Protein AF-A0A4D4LPI2-F1 (afdb_monomer_lite)

Secondary structure (DSSP, 8-state):
-PPPGGGGS---HHHHHHHHHHHHHHHHHHHHHHHHHHHHHHIIIIIS--TT-------HHHHHHHHHHHHHIIIII--TT------GGGHHHHHHHHHHTTSS-GGGGG-TTSTTS--SS--TTT-SS--SS--SSTTHHHHHHHTSPPTT---------S---S---------

Foldseek 3Di:
DDDDPVPPDDPDPVVVVVVVVVVVVLVVLLVQLLVLLVVLLCLQQPVDDDPPNPRLDAPNVVLNVCSSVVSCAPVPNDDPQDAALDALRNQSSVQSSQVVVVQDDPVQSNQEPNDLGGDSFDDPVRYSGDHRDGCPDVVCSVVVVVPDDHPPDDDDDDDDDPDDDPDDDPPDDDD

InterPro domains:
  IPR029061 Thiamin diphosphate-binding fold [SSF52518] (21-148)
  IPR051157 Pyruvate Dehydrogenase/Transketolase [PTHR43825] (21-147)

Radius of gyration: 21.16 Å; chains: 1; bounding box: 58×31×69 Å

Sequence (175 aa):
MVLDPELRAIGGNGSGRAREEELAVLEAVGRRVLWLSTAIIDHANRVRPNPSGLKVGGHQASSASMTSIMTALWFHALDPEDRVSVKPHASPVLHAINYLLGELDESYLTTLRAFGGLQSYPSRAKDPDSVDYSTGSVGIGATAPCGAPSPGATWRATSAGPGGDGSTPCWATRS

Organism: Streptomyces violaceusniger (NCBI:txid68280)

pLDDT: mean 70.44, std 21.67, range [28.11, 96.19]

Structure (mmCIF, N/CA/C/O backbone):
data_AF-A0A4D4LPI2-F1
#
_entry.id   AF-A0A4D4LPI2-F1
#
loop_
_atom_site.group_PDB
_atom_site.id
_atom_site.type_symbol
_atom_site.label_atom_id
_atom_site.label_alt_id
_atom_site.label_comp_id
_atom_site.label_asym_id
_atom_site.label_entity_id
_atom_site.label_seq_id
_atom_site.pdbx_PDB_ins_code
_atom_site.Cartn_x
_atom_site.Cartn_y
_atom_site.Cartn_z
_atom_site.occupancy
_atom_site.B_iso_or_equiv
_atom_site.auth_seq_id
_atom_site.auth_comp_id
_atom_site.auth_asym_id
_atom_site.auth_atom_id
_atom_site.pdbx_PDB_model_num
ATOM 1 N N . MET A 1 1 ? 30.635 -13.582 -10.998 1.00 38.47 1 MET A N 1
ATOM 2 C CA . MET A 1 1 ? 29.944 -13.258 -12.260 1.00 38.47 1 MET A CA 1
ATOM 3 C C . MET A 1 1 ? 30.208 -11.786 -12.524 1.00 38.47 1 MET A C 1
ATOM 5 O O . MET A 1 1 ? 29.675 -10.945 -11.818 1.00 38.47 1 MET A O 1
ATOM 9 N N . VAL A 1 2 ? 31.188 -11.502 -13.379 1.00 37.94 2 VAL A N 1
ATOM 10 C CA . VAL A 1 2 ? 31.633 -10.140 -13.709 1.00 37.94 2 VAL A CA 1
ATOM 11 C C . VAL A 1 2 ? 30.671 -9.612 -14.768 1.00 37.94 2 VAL A C 1
ATOM 13 O O . VAL A 1 2 ? 30.446 -10.300 -15.759 1.00 37.94 2 VAL A O 1
ATOM 16 N N . LEU A 1 3 ? 30.052 -8.457 -14.529 1.00 39.22 3 LEU A N 1
ATOM 17 C CA . LEU A 1 3 ? 29.190 -7.813 -15.519 1.00 39.22 3 LEU A CA 1
ATOM 18 C C . LEU A 1 3 ? 30.049 -7.263 -16.663 1.00 39.22 3 LEU A C 1
ATOM 20 O O . LEU A 1 3 ? 31.075 -6.625 -16.427 1.00 39.22 3 LEU A O 1
ATOM 24 N N . ASP A 1 4 ? 29.614 -7.548 -17.885 1.00 36.09 4 ASP A N 1
ATOM 25 C CA . ASP A 1 4 ? 30.289 -7.211 -19.134 1.00 36.09 4 ASP A CA 1
ATOM 26 C C . ASP A 1 4 ? 30.223 -5.689 -19.413 1.00 36.09 4 ASP A C 1
ATOM 28 O O . ASP A 1 4 ? 29.133 -5.104 -19.354 1.00 36.09 4 ASP A O 1
ATOM 32 N N . PRO A 1 5 ? 31.350 -5.006 -19.693 1.00 44.69 5 PRO A N 1
ATOM 33 C CA . PRO A 1 5 ? 31.388 -3.561 -19.937 1.00 44.69 5 PRO A CA 1
ATOM 34 C C . PRO A 1 5 ? 30.750 -3.105 -21.267 1.00 44.69 5 PRO A C 1
ATOM 36 O O . PRO A 1 5 ? 30.642 -1.897 -21.493 1.00 44.69 5 PRO A O 1
ATOM 39 N N . GLU A 1 6 ? 30.272 -4.016 -22.124 1.00 41.00 6 GLU A N 1
ATOM 40 C CA . GLU A 1 6 ? 29.621 -3.674 -23.403 1.00 41.00 6 GLU A CA 1
ATOM 41 C C . GLU A 1 6 ? 28.187 -3.115 -23.284 1.00 41.00 6 GLU A C 1
ATOM 43 O O . GLU A 1 6 ? 27.664 -2.538 -24.240 1.00 41.00 6 GLU A O 1
ATOM 48 N N . LEU A 1 7 ? 27.554 -3.142 -22.103 1.00 47.41 7 LEU A N 1
ATOM 49 C CA . LEU A 1 7 ? 26.200 -2.585 -21.901 1.00 47.41 7 LEU A CA 1
ATOM 50 C C . LEU A 1 7 ? 26.146 -1.037 -21.874 1.00 47.41 7 LEU A C 1
ATOM 52 O O . LEU A 1 7 ? 25.184 -0.443 -21.388 1.00 47.41 7 LEU A O 1
ATOM 56 N N . ARG A 1 8 ? 27.178 -0.347 -22.372 1.00 45.59 8 ARG A N 1
ATOM 57 C CA . ARG A 1 8 ? 27.203 1.123 -22.487 1.00 45.59 8 ARG A CA 1
ATOM 58 C C . ARG A 1 8 ? 27.119 1.653 -23.917 1.00 45.59 8 ARG A C 1
ATOM 60 O O . ARG A 1 8 ? 27.082 2.869 -24.083 1.00 45.59 8 ARG A O 1
ATOM 67 N N . ALA A 1 9 ? 27.038 0.797 -24.936 1.00 47.91 9 ALA A N 1
ATOM 68 C CA . ALA A 1 9 ? 27.107 1.258 -26.321 1.00 47.91 9 ALA A CA 1
ATOM 69 C C . ALA A 1 9 ? 26.146 0.544 -27.285 1.00 47.91 9 ALA A C 1
ATOM 71 O O . ALA A 1 9 ? 26.590 0.052 -28.311 1.00 47.91 9 ALA A O 1
ATOM 72 N N . ILE A 1 10 ? 24.829 0.528 -27.027 1.00 46.50 10 ILE A N 1
ATOM 73 C CA . ILE A 1 10 ? 23.845 0.247 -28.093 1.00 46.50 10 ILE A CA 1
ATOM 74 C C . ILE A 1 10 ? 22.573 1.081 -27.883 1.00 46.50 10 ILE A C 1
ATOM 76 O O . ILE A 1 10 ? 21.688 0.737 -27.100 1.00 46.50 10 ILE A O 1
ATOM 80 N N . GLY A 1 11 ? 22.468 2.187 -28.623 1.00 51.53 11 GLY A N 1
ATOM 81 C CA . GLY A 1 11 ? 21.201 2.870 -28.875 1.00 51.53 11 GLY A CA 1
ATOM 82 C C . GLY A 1 11 ? 20.344 2.009 -29.798 1.00 51.53 11 GLY A C 1
ATOM 83 O O . GLY A 1 11 ? 20.427 2.125 -31.017 1.00 51.53 11 GLY A O 1
ATOM 84 N N . GLY A 1 12 ? 19.562 1.103 -29.216 1.00 47.91 12 GLY A N 1
ATOM 85 C CA . GLY A 1 12 ? 18.601 0.270 -29.927 1.00 47.91 12 GLY A CA 1
ATOM 86 C C . GLY A 1 12 ? 17.180 0.711 -29.602 1.00 47.91 12 GLY A C 1
ATOM 87 O O . GLY A 1 12 ? 16.796 0.748 -28.439 1.00 47.91 12 GLY A O 1
ATOM 88 N N . ASN A 1 13 ? 16.370 0.971 -30.627 1.00 57.22 13 ASN A N 1
ATOM 89 C CA . ASN A 1 13 ? 14.938 1.290 -30.516 1.00 57.22 13 ASN A CA 1
ATOM 90 C C . ASN A 1 13 ? 14.147 0.275 -29.641 1.00 57.22 13 ASN A C 1
ATOM 92 O O . ASN A 1 13 ? 13.095 0.590 -29.096 1.00 57.22 13 ASN A O 1
ATOM 96 N N . GLY A 1 14 ? 14.679 -0.944 -29.468 1.00 58.06 14 GLY A N 1
ATOM 97 C CA . GLY A 1 14 ? 14.122 -1.986 -28.602 1.00 58.06 14 GLY A CA 1
ATOM 98 C C . GLY A 1 14 ? 14.316 -1.777 -27.093 1.00 58.06 14 GLY A C 1
ATOM 99 O O . GLY A 1 14 ? 13.443 -2.187 -26.336 1.00 58.06 14 GLY A O 1
ATOM 100 N N . SER A 1 15 ? 15.389 -1.118 -26.631 1.00 72.38 15 SER A N 1
ATOM 101 C CA . SER A 1 15 ? 15.562 -0.835 -25.191 1.00 72.38 15 SER A CA 1
ATOM 102 C C . SER A 1 15 ? 14.681 0.327 -24.735 1.00 72.38 15 SER A C 1
ATOM 104 O O . SER A 1 15 ? 14.124 0.279 -23.641 1.00 72.38 15 SER A O 1
ATOM 106 N N . GLY A 1 16 ? 14.495 1.328 -25.604 1.00 80.81 16 GLY A N 1
ATOM 107 C CA . GLY A 1 16 ? 13.560 2.431 -25.382 1.00 80.81 16 GLY A CA 1
ATOM 108 C C . GLY A 1 16 ? 12.123 1.932 -25.268 1.00 80.81 16 GLY A C 1
ATOM 109 O O . GLY A 1 16 ? 11.464 2.194 -24.269 1.00 80.81 16 GLY A O 1
ATOM 110 N N . ARG A 1 17 ? 11.678 1.110 -26.226 1.00 85.94 17 ARG A N 1
ATOM 111 C CA . ARG A 1 17 ? 10.326 0.540 -26.207 1.00 85.94 17 ARG A CA 1
ATOM 112 C C . ARG A 1 17 ? 10.075 -0.364 -24.995 1.00 85.94 17 ARG A C 1
ATOM 114 O O . ARG A 1 17 ? 9.045 -0.228 -24.350 1.00 85.94 17 ARG A O 1
ATOM 121 N N . ALA A 1 18 ? 11.011 -1.255 -24.658 1.00 86.88 18 ALA A N 1
ATOM 122 C CA . ALA A 1 18 ? 10.868 -2.119 -23.484 1.00 86.88 18 ALA A CA 1
ATOM 123 C C . ALA A 1 18 ? 10.803 -1.304 -22.180 1.00 86.88 18 ALA A C 1
ATOM 125 O O . ALA A 1 18 ? 10.009 -1.613 -21.295 1.00 86.88 18 ALA A O 1
ATOM 126 N N . ARG A 1 19 ? 11.593 -0.224 -22.080 1.00 88.44 19 ARG A N 1
ATOM 127 C CA . ARG A 1 19 ? 11.527 0.704 -20.945 1.00 88.44 19 ARG A CA 1
ATOM 128 C C . ARG A 1 19 ? 10.194 1.449 -20.891 1.00 88.44 19 ARG A C 1
ATOM 130 O O . ARG A 1 19 ? 9.644 1.608 -19.808 1.00 88.44 19 ARG A O 1
ATOM 137 N N . GLU A 1 20 ? 9.677 1.913 -22.023 1.00 91.69 20 GLU A N 1
ATOM 138 C CA . GLU A 1 20 ? 8.362 2.562 -22.099 1.00 91.69 20 GLU A CA 1
ATOM 139 C C . GLU A 1 20 ? 7.234 1.609 -21.685 1.00 91.69 20 GLU A C 1
ATOM 141 O O . GLU A 1 20 ? 6.353 1.999 -20.920 1.00 91.69 20 GLU A O 1
ATOM 146 N N . GLU A 1 21 ? 7.283 0.353 -22.134 1.00 93.06 21 GLU A N 1
ATOM 147 C CA . GLU A 1 21 ? 6.324 -0.689 -21.754 1.00 93.06 21 GLU A CA 1
ATOM 148 C C . GLU A 1 21 ? 6.391 -0.986 -20.245 1.00 93.06 21 GLU A C 1
ATOM 150 O O . GLU A 1 21 ? 5.355 -1.022 -19.579 1.00 93.06 21 GLU A O 1
ATOM 155 N N . GLU A 1 22 ? 7.592 -1.112 -19.676 1.00 91.19 22 GLU A N 1
ATOM 156 C CA . GLU A 1 22 ? 7.791 -1.281 -18.231 1.00 91.19 22 GLU A CA 1
ATOM 157 C C . GLU A 1 22 ? 7.236 -0.094 -17.427 1.00 91.19 22 GLU A C 1
ATOM 159 O O . GLU A 1 22 ? 6.492 -0.283 -16.462 1.00 91.19 22 GLU A O 1
ATOM 164 N N . LEU A 1 23 ? 7.549 1.139 -17.839 1.00 92.62 23 LEU A N 1
ATOM 165 C CA . LEU A 1 23 ? 7.030 2.345 -17.191 1.00 92.62 23 LEU A CA 1
ATOM 166 C C . LEU A 1 23 ? 5.500 2.405 -17.268 1.00 92.62 23 LEU A C 1
ATOM 168 O O . LEU A 1 23 ? 4.853 2.707 -16.266 1.00 92.62 23 LEU A O 1
ATOM 172 N N . ALA A 1 24 ? 4.909 2.048 -18.410 1.00 93.94 24 ALA A N 1
ATOM 173 C CA . ALA A 1 24 ? 3.458 2.004 -18.573 1.00 93.94 24 ALA A CA 1
ATOM 174 C C . ALA A 1 24 ? 2.795 0.976 -17.636 1.00 93.94 24 ALA A C 1
ATOM 176 O O . ALA A 1 24 ? 1.719 1.241 -17.084 1.00 93.94 24 ALA A O 1
ATOM 177 N N . VAL A 1 25 ? 3.437 -0.177 -17.416 1.00 95.44 25 VAL A N 1
ATOM 178 C CA . VAL A 1 25 ? 2.983 -1.180 -16.439 1.00 95.44 25 VAL A CA 1
ATOM 179 C C . VAL A 1 25 ? 3.078 -0.628 -15.016 1.00 95.44 25 VAL A C 1
ATOM 181 O O . VAL A 1 25 ? 2.090 -0.691 -14.281 1.00 95.44 25 VAL A O 1
ATOM 184 N N . LEU A 1 26 ? 4.209 -0.027 -14.634 1.00 93.88 26 LEU A N 1
ATOM 185 C CA . LEU A 1 26 ? 4.380 0.573 -13.306 1.00 93.88 26 LEU A CA 1
ATOM 186 C C . LEU A 1 26 ? 3.363 1.691 -13.045 1.00 93.88 26 LEU A C 1
ATOM 188 O O . LEU A 1 26 ? 2.800 1.773 -11.953 1.00 93.88 26 LEU A O 1
ATOM 192 N N . GLU A 1 27 ? 3.050 2.513 -14.045 1.00 93.12 27 GLU A N 1
ATOM 193 C CA . GLU A 1 27 ? 1.991 3.517 -13.938 1.00 93.12 27 GLU A CA 1
ATOM 194 C C . GLU A 1 27 ? 0.606 2.889 -13.741 1.00 93.12 27 GLU A C 1
ATOM 196 O O . GLU A 1 27 ? -0.202 3.399 -12.959 1.00 93.12 27 GLU A O 1
ATOM 201 N N . ALA A 1 28 ? 0.307 1.786 -14.433 1.00 96.06 28 ALA A N 1
ATOM 202 C CA . ALA A 1 28 ? -0.956 1.072 -14.266 1.00 96.06 28 ALA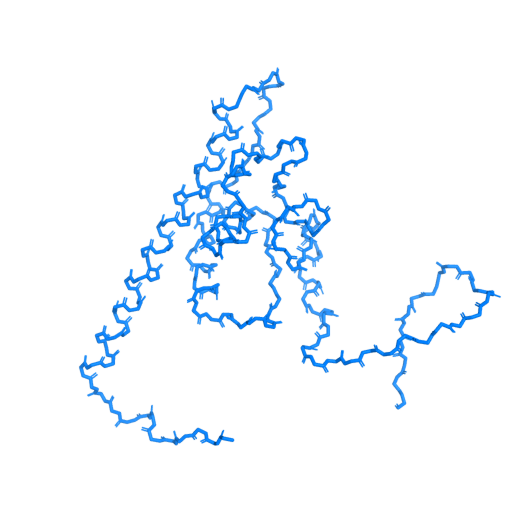 A CA 1
ATOM 203 C C . ALA A 1 28 ? -1.095 0.486 -12.855 1.00 96.06 28 ALA A C 1
ATOM 205 O O . ALA A 1 28 ? -2.144 0.660 -12.223 1.00 96.06 28 ALA A O 1
ATOM 206 N N . VAL A 1 29 ? -0.029 -0.128 -12.335 1.00 96.19 29 VAL A N 1
ATOM 207 C CA . VAL A 1 29 ? 0.027 -0.617 -10.950 1.00 96.19 29 VAL A CA 1
ATOM 208 C C . VAL A 1 29 ? -0.123 0.547 -9.973 1.00 96.19 29 VAL A C 1
ATOM 210 O O . VAL A 1 29 ? -0.971 0.491 -9.083 1.00 96.19 29 VAL A O 1
ATOM 213 N N . GLY A 1 30 ? 0.593 1.652 -10.187 1.00 94.94 30 GLY A N 1
ATOM 214 C CA . GLY A 1 30 ? 0.510 2.842 -9.341 1.00 94.94 30 GLY A CA 1
ATOM 215 C C . GLY A 1 30 ? -0.900 3.433 -9.283 1.00 94.94 30 GLY A C 1
ATOM 216 O O . GLY A 1 30 ? -1.382 3.782 -8.203 1.00 94.94 30 GLY A O 1
ATOM 217 N N . ARG A 1 31 ? -1.626 3.470 -10.410 1.00 95.06 31 ARG A N 1
ATOM 218 C CA . ARG A 1 31 ? -3.046 3.873 -10.433 1.00 95.06 31 ARG A CA 1
ATOM 219 C C . ARG A 1 31 ? -3.926 2.932 -9.612 1.00 95.06 31 ARG A C 1
ATOM 221 O O . ARG A 1 31 ? -4.827 3.402 -8.915 1.00 95.06 31 ARG A O 1
ATOM 228 N N . ARG A 1 32 ? -3.676 1.620 -9.669 1.00 96.19 32 ARG A N 1
ATOM 229 C CA . ARG A 1 32 ? -4.423 0.627 -8.882 1.00 96.19 32 ARG A CA 1
ATOM 230 C C . ARG A 1 32 ? -4.145 0.772 -7.387 1.00 96.19 32 ARG A C 1
ATOM 232 O O . ARG A 1 32 ? -5.099 0.790 -6.611 1.00 96.19 32 ARG A O 1
ATOM 239 N N . VAL A 1 33 ? -2.880 0.936 -6.999 1.00 95.44 33 VAL A N 1
ATOM 240 C CA . VAL A 1 33 ? -2.465 1.191 -5.610 1.00 95.44 33 VAL A CA 1
ATOM 241 C C . VAL A 1 33 ? -3.114 2.471 -5.085 1.00 95.44 33 VAL A C 1
ATOM 243 O O . VAL A 1 33 ? -3.694 2.459 -3.999 1.00 95.44 33 VAL A O 1
ATOM 246 N N . LEU A 1 34 ? -3.094 3.555 -5.869 1.00 94.19 34 LEU A N 1
ATOM 247 C CA . LEU A 1 34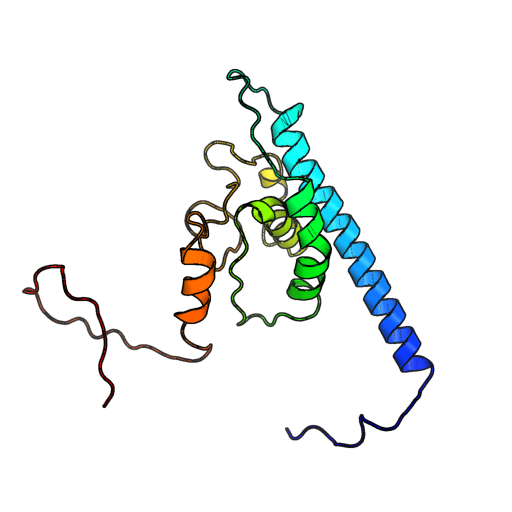 ? -3.742 4.813 -5.494 1.00 94.19 34 LEU A CA 1
ATOM 248 C C . LEU A 1 34 ? -5.234 4.595 -5.235 1.00 94.19 34 LEU A C 1
ATOM 250 O O . LEU A 1 34 ? -5.724 4.940 -4.162 1.00 94.19 34 LEU A O 1
ATOM 254 N N . TRP A 1 35 ? -5.934 3.970 -6.185 1.00 95.06 35 TRP A N 1
ATOM 255 C CA . TRP A 1 35 ? -7.365 3.703 -6.070 1.00 95.06 35 TRP A CA 1
ATOM 256 C C . TRP A 1 35 ? -7.703 2.877 -4.823 1.00 95.06 35 TRP A C 1
ATOM 258 O O . TRP A 1 35 ? -8.591 3.261 -4.064 1.00 95.06 35 TRP A O 1
ATOM 268 N N . LEU A 1 36 ? -6.963 1.791 -4.573 1.00 94.50 36 LEU A N 1
ATOM 269 C CA . LEU A 1 36 ? -7.148 0.943 -3.392 1.00 94.50 36 LEU A CA 1
ATOM 270 C C . LEU A 1 36 ? -6.900 1.726 -2.102 1.00 94.50 36 LEU A C 1
ATOM 272 O O . LEU A 1 36 ? -7.740 1.711 -1.207 1.00 94.50 36 LEU A O 1
ATOM 276 N N . SER A 1 37 ? -5.793 2.468 -2.025 1.00 91.12 37 SER A N 1
ATOM 277 C CA . SER A 1 37 ? -5.462 3.268 -0.843 1.00 91.12 37 SER A CA 1
ATOM 278 C C . SER A 1 37 ? -6.555 4.299 -0.528 1.00 91.12 37 SER A C 1
ATOM 280 O O . SER A 1 37 ? -6.959 4.451 0.627 1.00 91.12 37 SER A O 1
ATOM 282 N N . THR A 1 38 ? -7.107 4.952 -1.557 1.00 90.81 38 THR A N 1
ATOM 283 C CA . THR A 1 38 ? -8.224 5.887 -1.414 1.00 90.81 38 THR A CA 1
ATOM 284 C C . THR A 1 38 ? -9.497 5.171 -0.976 1.00 90.81 38 THR A C 1
ATOM 286 O O . THR A 1 38 ? -10.163 5.677 -0.074 1.00 90.81 38 THR A O 1
ATOM 289 N N . ALA A 1 39 ? -9.811 4.004 -1.546 1.00 91.38 39 ALA A N 1
ATOM 290 C CA . ALA A 1 39 ? -10.993 3.213 -1.204 1.00 91.38 39 ALA A CA 1
ATOM 291 C C . ALA A 1 39 ? -10.964 2.701 0.247 1.00 91.38 39 ALA A C 1
ATOM 293 O O . ALA A 1 39 ? -11.967 2.811 0.948 1.00 91.38 39 ALA A O 1
ATOM 294 N N . ILE A 1 40 ? -9.810 2.226 0.731 1.00 90.62 40 ILE A N 1
ATOM 295 C CA . ILE A 1 40 ? -9.605 1.810 2.131 1.00 90.62 40 ILE A CA 1
ATOM 296 C C . ILE A 1 40 ? -9.934 2.974 3.081 1.00 90.62 40 ILE A C 1
ATOM 298 O O . ILE A 1 40 ? -10.693 2.829 4.045 1.00 90.62 40 ILE A O 1
ATOM 302 N N . ILE A 1 41 ? -9.379 4.159 2.800 1.00 87.31 41 ILE A N 1
ATOM 303 C CA . ILE A 1 41 ? -9.608 5.356 3.617 1.00 87.31 41 ILE A CA 1
ATOM 304 C C . ILE A 1 41 ? -11.068 5.821 3.506 1.00 87.31 41 ILE A C 1
ATOM 306 O O . ILE A 1 41 ? -11.650 6.252 4.506 1.00 87.31 41 ILE A O 1
ATOM 310 N N . ASP A 1 42 ? -11.661 5.777 2.313 1.00 88.06 42 ASP A N 1
ATOM 311 C CA . ASP A 1 42 ? -13.048 6.185 2.084 1.00 88.06 42 ASP A CA 1
ATOM 312 C C . ASP A 1 42 ? -14.023 5.297 2.860 1.00 88.06 42 ASP A C 1
ATOM 314 O O . ASP A 1 42 ? -14.843 5.805 3.629 1.00 88.06 42 ASP A O 1
ATOM 318 N N . HIS A 1 43 ? -13.843 3.977 2.772 1.00 87.56 43 HIS A N 1
ATOM 319 C CA . HIS A 1 43 ? -14.644 3.004 3.504 1.00 87.56 43 HIS A CA 1
ATOM 320 C C . HIS A 1 43 ? -14.626 3.285 5.013 1.00 87.56 43 HIS A C 1
ATOM 322 O O . HIS A 1 43 ? -15.674 3.351 5.664 1.00 87.56 43 HIS A O 1
ATOM 328 N N . ALA A 1 44 ? -13.436 3.535 5.562 1.00 84.75 44 ALA A N 1
ATOM 329 C CA . ALA A 1 44 ? -13.257 3.832 6.976 1.00 84.75 44 ALA A CA 1
ATOM 330 C C . ALA A 1 44 ? -13.927 5.145 7.420 1.00 84.75 44 ALA A C 1
ATOM 332 O O . ALA A 1 44 ? -14.360 5.247 8.567 1.00 84.75 44 ALA A O 1
ATOM 333 N N . ASN A 1 45 ? -14.010 6.151 6.542 1.00 83.50 45 ASN A N 1
ATOM 334 C CA . ASN A 1 45 ? -14.537 7.474 6.889 1.00 83.50 45 ASN A CA 1
ATOM 335 C C . ASN A 1 45 ? -16.018 7.680 6.545 1.00 83.50 45 ASN A C 1
ATOM 337 O O . ASN A 1 45 ? -16.654 8.522 7.182 1.00 83.50 45 ASN A O 1
ATOM 341 N N . ARG A 1 46 ? -16.548 6.993 5.526 1.00 80.94 46 ARG A N 1
ATOM 342 C CA . ARG A 1 46 ? -17.880 7.273 4.961 1.00 80.94 46 ARG A CA 1
ATOM 343 C C . ARG A 1 46 ? -18.834 6.085 4.969 1.00 80.94 46 ARG A C 1
ATOM 345 O O . ARG A 1 46 ? -20.035 6.309 5.061 1.00 80.94 46 ARG A O 1
ATOM 352 N N . VAL A 1 47 ? -18.325 4.859 4.846 1.00 83.12 47 VAL A N 1
ATOM 353 C CA . VAL A 1 47 ? -19.166 3.656 4.713 1.00 83.12 47 VAL A CA 1
ATOM 354 C C . VAL A 1 47 ? -19.410 3.003 6.070 1.00 83.12 47 VAL A C 1
ATOM 356 O O . VAL A 1 47 ? -20.540 2.634 6.388 1.00 83.12 47 VAL A O 1
ATOM 359 N N . ARG A 1 48 ? -18.373 2.888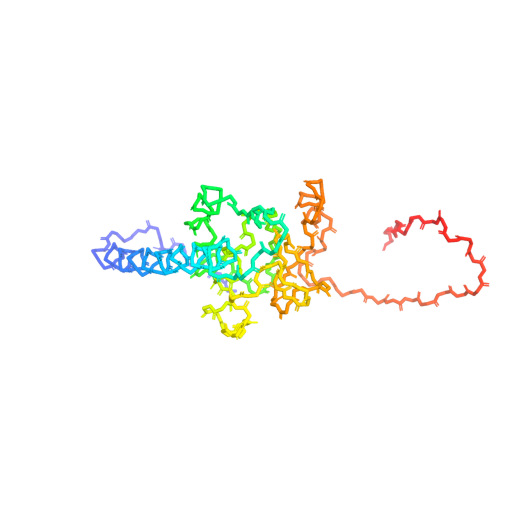 6.908 1.00 78.25 48 ARG A N 1
ATOM 360 C CA . ARG A 1 48 ? -18.508 2.279 8.235 1.00 78.25 48 ARG A CA 1
ATOM 361 C C . ARG A 1 48 ? -19.323 3.179 9.180 1.00 78.25 48 ARG A C 1
ATOM 363 O O . ARG A 1 48 ? -18.982 4.356 9.319 1.00 78.25 48 ARG A O 1
ATOM 370 N N . PRO A 1 49 ? -20.321 2.640 9.912 1.00 75.38 49 PRO A N 1
ATOM 371 C CA . PRO A 1 49 ? -20.993 3.377 10.976 1.00 75.38 49 PRO A CA 1
ATOM 372 C C . PRO A 1 49 ? -19.979 3.925 11.988 1.00 75.38 49 PRO A C 1
ATOM 374 O O . PRO A 1 49 ? -19.133 3.189 12.503 1.00 75.38 49 PRO A O 1
ATOM 377 N N . ASN A 1 50 ? -20.060 5.226 12.267 1.00 66.44 50 ASN A N 1
ATOM 378 C CA . ASN A 1 50 ? -19.146 5.928 13.164 1.00 66.44 50 ASN A CA 1
ATOM 379 C C . ASN A 1 50 ? -19.927 6.649 14.277 1.00 66.44 50 ASN A C 1
ATOM 381 O O . ASN A 1 50 ? -20.194 7.847 14.161 1.00 66.44 50 ASN A O 1
ATOM 385 N N . PRO A 1 51 ? -20.304 5.938 15.357 1.00 63.75 51 PRO A N 1
ATOM 386 C CA . PRO A 1 51 ? -21.145 6.488 16.422 1.00 63.75 51 PRO A CA 1
ATOM 387 C C . PRO A 1 51 ? -20.495 7.650 17.183 1.00 63.75 51 PRO A C 1
ATOM 389 O O . PRO A 1 51 ? -21.197 8.451 17.788 1.00 63.75 51 PRO A O 1
ATOM 392 N N . SER A 1 52 ? -19.160 7.748 17.166 1.00 63.81 52 SER A N 1
ATOM 393 C CA . SER A 1 52 ? -18.412 8.789 17.878 1.00 63.81 52 SER A CA 1
ATOM 394 C C . SER A 1 52 ? -18.182 10.060 17.054 1.00 63.81 52 SER A C 1
ATOM 396 O O . SER A 1 52 ? -17.688 11.045 17.595 1.00 63.81 52 SER A O 1
ATOM 398 N N . GLY A 1 53 ? -18.491 10.058 15.748 1.00 56.50 53 GLY A N 1
ATOM 399 C CA . GLY A 1 53 ? -18.325 11.215 14.852 1.00 56.50 53 GLY A CA 1
ATOM 400 C C . GLY A 1 53 ? -16.873 11.654 14.591 1.00 56.50 53 GLY A C 1
ATOM 401 O O . GLY A 1 53 ? -16.630 12.548 13.777 1.00 56.50 53 GLY A O 1
ATOM 402 N N . LEU A 1 54 ? -15.889 11.022 15.237 1.00 54.81 54 LEU A N 1
ATOM 403 C CA . LEU A 1 54 ? -14.466 11.274 15.029 1.00 54.81 54 LEU A CA 1
ATOM 404 C C . LEU A 1 54 ? -14.068 10.774 13.644 1.00 54.81 54 LEU A C 1
ATOM 406 O O . LEU A 1 54 ? -14.094 9.569 13.395 1.00 54.81 54 LEU A O 1
ATOM 410 N N . LYS A 1 55 ? -13.689 11.683 12.735 1.00 57.22 55 LYS A N 1
ATOM 411 C CA . LYS A 1 55 ? -13.145 11.283 11.431 1.00 57.22 55 LYS A CA 1
ATOM 412 C C . LYS A 1 55 ? -11.997 10.308 11.670 1.00 57.22 55 LYS A C 1
ATOM 414 O O . LYS A 1 55 ? -11.022 10.639 12.343 1.00 57.22 55 LYS A O 1
ATOM 419 N N . VAL A 1 56 ? -12.136 9.115 11.102 1.00 53.56 56 VAL A N 1
ATOM 420 C CA . VAL A 1 56 ? -11.196 8.008 11.278 1.00 53.56 56 VAL A CA 1
ATOM 421 C C . VAL A 1 56 ? -9.815 8.403 10.756 1.00 53.56 56 VAL A C 1
ATOM 423 O O . VAL A 1 56 ? -8.815 7.928 11.271 1.00 53.56 56 VAL A O 1
ATOM 426 N N . GLY A 1 57 ? -9.740 9.396 9.870 1.00 54.34 57 GLY A N 1
ATOM 427 C CA . GLY A 1 57 ? -8.493 10.029 9.478 1.00 54.34 57 GLY A CA 1
ATOM 428 C C . GLY A 1 57 ? -7.773 9.215 8.412 1.00 54.34 57 GLY A C 1
ATOM 429 O O . GLY A 1 57 ? -7.896 8.000 8.310 1.00 54.34 57 GLY A O 1
ATOM 430 N N . GLY A 1 58 ? -7.041 9.933 7.576 1.00 49.72 58 GLY A N 1
ATOM 431 C CA . GLY A 1 58 ? -6.311 9.410 6.435 1.00 49.72 58 GLY A CA 1
ATOM 432 C C . GLY A 1 58 ? -5.831 10.611 5.646 1.00 49.72 58 GLY A C 1
ATOM 433 O O . GLY A 1 58 ? -6.639 11.389 5.139 1.00 49.72 58 GLY A O 1
ATOM 434 N N . HIS A 1 59 ? -4.522 10.835 5.608 1.00 60.59 59 HIS A N 1
ATOM 435 C CA . HIS A 1 59 ? -3.963 11.916 4.810 1.00 60.59 59 HIS A CA 1
ATOM 436 C C . HIS A 1 59 ? -3.961 11.488 3.345 1.00 60.59 59 HIS A C 1
ATOM 438 O O . HIS A 1 59 ? -2.912 11.145 2.819 1.00 60.59 59 HIS A O 1
ATOM 444 N N . GLN A 1 60 ? -5.126 11.535 2.694 1.00 60.53 60 GLN A N 1
ATOM 445 C CA . GLN A 1 60 ? -5.299 11.221 1.269 1.00 60.53 60 GLN A CA 1
ATOM 446 C C . GLN A 1 60 ? -4.201 11.875 0.415 1.00 60.53 60 GLN A C 1
ATOM 448 O O . GLN A 1 60 ? -3.555 11.206 -0.379 1.00 60.53 60 GLN A O 1
ATOM 453 N N . ALA A 1 61 ? -3.893 13.152 0.676 1.00 57.00 61 ALA A N 1
ATOM 454 C CA . ALA A 1 61 ? -2.827 13.879 -0.013 1.00 57.00 61 ALA A CA 1
ATOM 455 C C . ALA A 1 61 ? -1.412 13.314 0.249 1.00 57.00 61 ALA A C 1
ATOM 457 O O . ALA A 1 61 ? -0.611 13.216 -0.674 1.00 57.00 61 ALA A O 1
ATOM 458 N N . SER A 1 62 ? -1.099 12.908 1.486 1.00 59.53 62 SER A N 1
ATOM 459 C CA . SER A 1 62 ? 0.224 12.368 1.855 1.00 59.53 62 SER A CA 1
ATOM 460 C C . SER 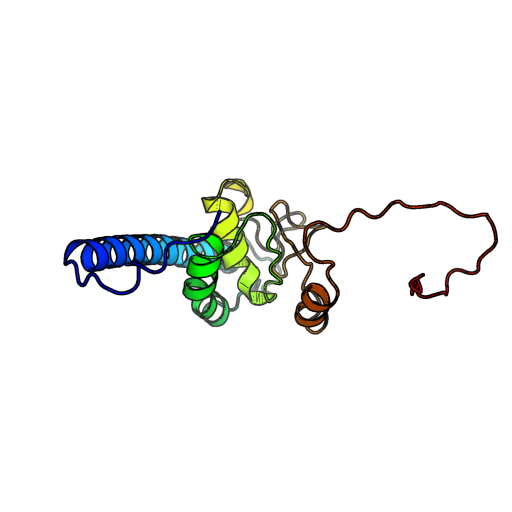A 1 62 ? 0.400 10.897 1.459 1.00 59.53 62 SER A C 1
ATOM 462 O O . SER A 1 62 ? 1.525 10.424 1.294 1.00 59.53 62 SER A O 1
ATOM 464 N N . SER A 1 63 ? -0.691 10.140 1.354 1.00 62.50 63 SER A N 1
ATOM 465 C CA . SER A 1 63 ? -0.696 8.774 0.825 1.00 62.50 63 SER A CA 1
ATOM 466 C C . SER A 1 63 ? -0.565 8.800 -0.702 1.00 62.50 63 SER A C 1
ATOM 468 O O . SER A 1 63 ? 0.300 8.122 -1.255 1.00 62.50 63 SER A O 1
ATOM 470 N N . ALA A 1 64 ? -1.311 9.684 -1.373 1.00 72.88 64 ALA A N 1
ATOM 471 C CA . ALA A 1 64 ? -1.203 9.887 -2.815 1.00 72.88 64 ALA A CA 1
ATOM 472 C C . ALA A 1 64 ? 0.220 10.289 -3.231 1.00 72.88 64 ALA A C 1
ATOM 474 O O . ALA A 1 64 ? 0.772 9.699 -4.157 1.00 72.88 64 ALA A O 1
ATOM 475 N N . SER A 1 65 ? 0.867 11.201 -2.492 1.00 78.31 65 SER A N 1
ATOM 476 C CA . SER A 1 65 ? 2.236 11.638 -2.806 1.00 78.31 65 SER A CA 1
ATOM 477 C C . SER A 1 65 ? 3.292 10.529 -2.696 1.00 78.31 65 SER A C 1
ATOM 479 O O . SER A 1 65 ? 4.361 10.654 -3.281 1.00 78.31 65 SER A O 1
ATOM 481 N N . MET A 1 66 ? 3.023 9.451 -1.950 1.00 86.00 66 MET A N 1
ATOM 482 C CA . MET A 1 66 ? 3.947 8.316 -1.813 1.00 86.00 66 MET A CA 1
ATOM 483 C C . MET A 1 66 ? 3.710 7.210 -2.832 1.00 86.00 66 MET A C 1
ATOM 485 O O . MET A 1 66 ? 4.566 6.340 -2.972 1.00 86.00 66 MET A O 1
ATOM 489 N N . THR A 1 67 ? 2.568 7.213 -3.521 1.00 89.38 67 THR A N 1
ATOM 490 C CA . THR A 1 67 ? 2.138 6.058 -4.316 1.00 89.38 67 THR A CA 1
ATOM 491 C C . THR A 1 67 ? 3.129 5.741 -5.431 1.00 89.38 67 THR A C 1
ATOM 493 O O . THR A 1 67 ? 3.538 4.592 -5.560 1.00 89.38 67 THR A O 1
ATOM 496 N N . SER A 1 68 ? 3.590 6.747 -6.179 1.00 87.25 68 SER A N 1
ATOM 497 C CA . SER A 1 68 ? 4.549 6.531 -7.269 1.00 87.25 68 SER A CA 1
ATOM 498 C C . SER A 1 68 ? 5.897 6.003 -6.767 1.00 87.25 68 SER A C 1
ATOM 500 O O . SER A 1 68 ? 6.440 5.071 -7.350 1.00 87.25 68 SER A O 1
ATOM 502 N N . ILE A 1 69 ? 6.411 6.546 -5.656 1.00 89.88 69 ILE A N 1
ATOM 503 C CA . ILE A 1 69 ? 7.696 6.121 -5.075 1.00 89.88 69 ILE A CA 1
ATOM 504 C C . ILE A 1 69 ? 7.590 4.694 -4.532 1.00 89.88 69 ILE A C 1
ATOM 506 O O . ILE A 1 69 ? 8.429 3.859 -4.844 1.00 89.88 69 ILE A O 1
ATOM 510 N N . MET A 1 70 ? 6.552 4.393 -3.749 1.00 93.44 70 MET A N 1
ATOM 511 C CA . MET A 1 70 ? 6.368 3.053 -3.183 1.00 93.44 70 MET A CA 1
ATOM 512 C C . MET A 1 70 ? 6.075 2.013 -4.269 1.00 93.44 70 MET A C 1
ATOM 514 O O . MET A 1 70 ? 6.562 0.897 -4.179 1.00 93.44 70 MET A O 1
ATOM 518 N N . THR A 1 71 ? 5.361 2.377 -5.335 1.00 93.56 71 THR A N 1
ATOM 519 C CA . THR A 1 71 ? 5.159 1.467 -6.472 1.00 93.56 71 THR A CA 1
ATOM 520 C C . THR A 1 71 ? 6.489 1.135 -7.147 1.00 93.56 71 THR A C 1
ATOM 522 O O . THR A 1 71 ? 6.788 -0.034 -7.360 1.00 93.56 71 THR A O 1
ATOM 525 N N . ALA A 1 72 ? 7.319 2.142 -7.436 1.00 92.44 72 ALA A N 1
ATOM 526 C CA . ALA A 1 72 ? 8.633 1.913 -8.035 1.00 92.44 72 ALA A CA 1
ATOM 527 C C . ALA A 1 72 ? 9.556 1.085 -7.123 1.00 92.44 72 ALA A C 1
ATOM 529 O O . ALA A 1 72 ? 10.292 0.232 -7.603 1.00 92.44 72 ALA A O 1
ATOM 530 N N . LEU A 1 73 ? 9.499 1.301 -5.807 1.00 91.56 73 LEU A N 1
ATOM 531 C CA . LEU A 1 73 ? 10.274 0.509 -4.857 1.00 91.56 73 LEU A CA 1
ATOM 532 C C . LEU A 1 73 ? 9.828 -0.962 -4.864 1.00 91.56 73 LEU A C 1
ATOM 534 O O . LEU A 1 73 ? 10.621 -1.826 -5.214 1.00 91.56 73 LEU A O 1
ATOM 538 N N . TRP A 1 74 ? 8.562 -1.252 -4.563 1.00 92.94 74 TRP A N 1
ATOM 539 C CA . TRP A 1 74 ? 8.092 -2.633 -4.377 1.00 92.94 74 TRP A CA 1
ATOM 540 C C . TRP A 1 74 ? 7.978 -3.456 -5.662 1.00 92.94 74 TRP A C 1
ATOM 542 O O . TRP A 1 74 ? 8.094 -4.674 -5.599 1.00 92.94 74 TRP A O 1
ATOM 552 N N . PHE A 1 75 ? 7.738 -2.828 -6.816 1.00 91.94 75 PHE A N 1
ATOM 553 C CA . PHE A 1 75 ? 7.514 -3.556 -8.072 1.00 91.94 75 PHE A CA 1
ATOM 554 C C . PHE A 1 75 ? 8.682 -3.472 -9.061 1.00 91.94 75 PHE A C 1
ATOM 556 O O . PHE A 1 75 ? 8.584 -4.043 -10.145 1.00 91.94 75 PHE A O 1
ATOM 563 N N . HIS A 1 76 ? 9.765 -2.759 -8.729 1.00 91.06 76 HIS A N 1
ATOM 564 C CA . HIS A 1 76 ? 10.917 -2.626 -9.628 1.00 91.06 76 HIS A CA 1
ATOM 565 C C . HIS A 1 76 ? 12.281 -2.636 -8.928 1.00 91.06 76 HIS A C 1
ATOM 567 O O . HIS A 1 76 ? 13.221 -3.181 -9.498 1.00 91.06 76 HIS A O 1
ATOM 573 N N . ALA A 1 77 ? 12.425 -2.024 -7.746 1.00 89.38 77 ALA A N 1
ATOM 574 C CA . ALA A 1 77 ? 13.751 -1.742 -7.186 1.00 89.38 77 ALA A CA 1
ATOM 575 C C . ALA A 1 77 ? 14.152 -2.564 -5.951 1.00 89.38 77 ALA A C 1
ATOM 577 O O . ALA A 1 77 ? 15.348 -2.716 -5.733 1.00 89.38 77 ALA A O 1
ATOM 578 N N . LEU A 1 78 ? 13.202 -3.012 -5.126 1.00 89.62 78 LEU A N 1
ATOM 579 C CA . LEU A 1 78 ? 13.495 -3.742 -3.889 1.00 89.62 78 LEU A CA 1
ATOM 580 C C . LEU A 1 78 ? 13.744 -5.226 -4.157 1.00 89.62 78 LEU A C 1
ATOM 582 O O . LEU A 1 78 ? 12.987 -5.861 -4.896 1.00 89.62 78 LEU A O 1
ATOM 586 N N . ASP A 1 79 ? 14.738 -5.771 -3.466 1.00 83.56 79 ASP A N 1
ATOM 587 C CA . ASP A 1 79 ? 14.980 -7.207 -3.356 1.00 83.56 79 ASP A CA 1
ATOM 588 C C . ASP A 1 79 ? 14.327 -7.788 -2.079 1.00 83.56 79 ASP A C 1
ATOM 590 O O . ASP A 1 79 ? 14.015 -7.047 -1.140 1.00 83.56 79 ASP A O 1
ATOM 594 N N . PRO A 1 80 ? 14.116 -9.118 -1.987 1.00 80.25 80 PRO A N 1
ATOM 595 C CA . PRO A 1 80 ? 13.473 -9.758 -0.828 1.00 80.25 80 PRO A CA 1
ATOM 596 C C . PRO A 1 80 ? 14.169 -9.514 0.524 1.00 80.25 80 PRO A C 1
ATOM 598 O O . PRO A 1 80 ? 13.555 -9.647 1.591 1.00 80.25 80 PRO A O 1
ATOM 601 N N . GLU A 1 81 ? 15.466 -9.209 0.503 1.00 83.00 81 GLU A N 1
ATOM 602 C CA . GLU A 1 81 ? 16.268 -8.918 1.690 1.00 83.00 81 GLU A CA 1
ATOM 603 C C . GLU A 1 81 ? 16.143 -7.467 2.171 1.00 83.00 81 GLU A C 1
ATOM 605 O O . GLU A 1 81 ? 16.486 -7.186 3.330 1.00 83.00 81 GLU A O 1
ATOM 610 N N . ASP A 1 82 ? 15.659 -6.564 1.317 1.00 80.81 82 ASP A N 1
ATOM 611 C CA . ASP A 1 82 ? 15.522 -5.153 1.646 1.00 80.81 82 ASP A CA 1
ATOM 612 C C . ASP A 1 82 ? 14.435 -4.932 2.698 1.00 80.81 82 ASP A C 1
ATOM 614 O O . ASP A 1 82 ? 13.412 -5.614 2.754 1.00 80.81 82 ASP A O 1
ATOM 618 N N . ARG A 1 83 ? 14.671 -3.951 3.573 1.00 82.38 83 ARG A N 1
ATOM 619 C CA . ARG A 1 83 ? 13.764 -3.613 4.675 1.00 82.38 83 ARG A CA 1
ATOM 620 C C . ARG A 1 83 ? 13.413 -2.142 4.621 1.00 82.38 83 ARG A C 1
ATOM 622 O O . ARG A 1 83 ? 14.296 -1.292 4.766 1.00 82.38 83 ARG A O 1
ATOM 629 N N . VAL A 1 84 ? 12.126 -1.822 4.493 1.00 84.69 84 VAL A N 1
ATOM 630 C CA . VAL A 1 84 ? 11.669 -0.443 4.292 1.00 84.69 84 VAL A CA 1
ATOM 631 C C . VAL A 1 84 ? 10.887 0.077 5.489 1.00 84.69 84 VAL A C 1
ATOM 633 O O . VAL A 1 84 ? 9.855 -0.446 5.901 1.00 84.69 84 VAL A O 1
ATOM 636 N N . SER A 1 85 ? 11.357 1.193 6.039 1.00 85.69 85 SER A N 1
ATOM 637 C CA . SER A 1 85 ? 10.622 1.928 7.063 1.00 85.69 85 SER A CA 1
ATOM 638 C C . SER A 1 85 ? 9.636 2.893 6.414 1.00 85.69 85 SER A C 1
ATOM 640 O O . SER A 1 85 ? 9.992 3.972 5.934 1.00 85.69 85 SER A O 1
ATOM 642 N N . VAL A 1 86 ? 8.370 2.485 6.376 1.00 82.56 86 VAL A N 1
ATOM 643 C CA . VAL A 1 86 ? 7.295 3.265 5.760 1.00 82.56 86 VAL A CA 1
ATOM 644 C C . VAL A 1 86 ? 6.791 4.323 6.730 1.00 82.56 86 VAL A C 1
ATOM 646 O O . VAL A 1 86 ? 6.440 4.025 7.875 1.00 82.56 86 VAL A O 1
ATOM 649 N N . LYS A 1 87 ? 6.689 5.577 6.270 1.00 78.88 87 LYS A N 1
ATOM 650 C CA . LYS A 1 87 ? 6.114 6.638 7.102 1.00 78.88 87 LYS A CA 1
ATOM 651 C C . LYS A 1 87 ? 4.695 6.256 7.553 1.00 78.88 87 LYS A C 1
ATOM 653 O O . LYS A 1 87 ? 3.906 5.788 6.731 1.00 78.88 87 LYS A O 1
ATOM 658 N N . PRO A 1 88 ? 4.313 6.566 8.798 1.00 71.94 88 PRO A N 1
ATOM 659 C CA . PRO A 1 88 ? 2.982 6.335 9.344 1.00 71.94 88 PRO A CA 1
ATOM 660 C C . PRO A 1 88 ? 1.794 6.470 8.395 1.00 71.94 88 PRO A C 1
ATOM 662 O O . PRO A 1 88 ? 1.042 5.535 8.144 1.00 71.94 88 PRO A O 1
ATOM 665 N N . HIS A 1 89 ? 1.652 7.658 7.815 1.00 76.31 89 HIS A N 1
ATOM 666 C CA . HIS A 1 89 ? 0.488 8.037 7.028 1.00 76.31 89 HIS A CA 1
ATOM 667 C C . HIS A 1 89 ? 0.523 7.489 5.596 1.00 76.31 89 HIS A C 1
ATOM 669 O O . HIS A 1 89 ? -0.318 7.855 4.780 1.00 76.31 89 HIS A O 1
ATOM 675 N N . ALA A 1 90 ? 1.516 6.668 5.250 1.00 84.00 90 ALA A N 1
ATOM 676 C CA . ALA A 1 90 ? 1.526 5.893 4.015 1.00 84.00 90 ALA A CA 1
ATOM 677 C C . ALA A 1 90 ? 1.011 4.454 4.218 1.00 84.00 90 ALA A C 1
ATOM 679 O O . ALA A 1 90 ? 0.982 3.705 3.250 1.00 84.00 90 ALA A O 1
ATOM 680 N N . SER A 1 91 ? 0.546 4.083 5.421 1.00 86.81 91 SER A N 1
ATOM 681 C CA . SER A 1 91 ? -0.031 2.753 5.694 1.00 86.81 91 SER A CA 1
ATOM 682 C C . SER A 1 91 ? -1.086 2.296 4.679 1.00 86.81 91 SER A C 1
ATOM 684 O O . SER A 1 91 ? -0.965 1.166 4.221 1.00 86.81 91 SER A O 1
ATOM 686 N N . PRO A 1 92 ? -2.045 3.120 4.200 1.00 89.81 92 PRO A N 1
ATOM 687 C CA . PRO A 1 92 ? -3.026 2.630 3.227 1.00 89.81 92 PRO A CA 1
ATOM 688 C C . PRO A 1 92 ? -2.401 2.262 1.875 1.00 89.81 92 PRO A C 1
ATOM 690 O O . PRO A 1 92 ? -2.938 1.420 1.165 1.00 89.81 92 PRO A O 1
ATOM 693 N N . VAL A 1 93 ? -1.269 2.882 1.520 1.00 91.88 93 VAL A N 1
ATOM 694 C CA . VAL A 1 93 ? -0.493 2.533 0.319 1.00 91.88 93 VAL A CA 1
ATOM 695 C C . VAL A 1 93 ? 0.216 1.200 0.534 1.00 91.88 93 VAL A C 1
ATOM 697 O O . VAL A 1 93 ? 0.160 0.349 -0.344 1.00 91.88 93 VAL A O 1
ATOM 700 N N . LEU A 1 94 ? 0.825 0.996 1.709 1.00 91.56 94 LEU A N 1
ATOM 701 C CA . LEU A 1 94 ? 1.477 -0.269 2.057 1.00 91.56 94 LEU A CA 1
ATOM 702 C C . LEU A 1 94 ? 0.482 -1.439 2.049 1.00 91.56 94 LEU A C 1
ATOM 704 O O . LEU A 1 94 ? 0.723 -2.423 1.364 1.00 91.56 94 LEU A O 1
ATOM 708 N N . HIS A 1 95 ? -0.674 -1.295 2.702 1.00 93.31 95 HIS A N 1
ATOM 709 C CA . HIS A 1 95 ? -1.711 -2.333 2.706 1.00 93.31 95 HIS A CA 1
ATOM 710 C C . HIS A 1 95 ? -2.239 -2.635 1.296 1.00 93.31 95 HIS A C 1
ATOM 712 O O . HIS A 1 95 ? -2.479 -3.789 0.954 1.00 93.31 95 HIS A O 1
ATOM 718 N N . ALA A 1 96 ? -2.393 -1.611 0.448 1.00 93.50 96 ALA A N 1
ATOM 719 C CA . ALA A 1 96 ? -2.784 -1.807 -0.945 1.00 93.50 96 ALA A CA 1
ATOM 720 C C . ALA A 1 96 ? -1.725 -2.587 -1.744 1.00 93.50 96 ALA A C 1
ATOM 722 O O . ALA A 1 96 ? -2.088 -3.441 -2.547 1.00 93.50 96 ALA A O 1
ATOM 723 N N . ILE A 1 97 ? -0.436 -2.314 -1.521 1.00 94.25 97 ILE A N 1
ATOM 724 C CA . ILE A 1 97 ? 0.669 -3.059 -2.140 1.00 94.25 97 ILE A CA 1
ATOM 725 C C . ILE A 1 97 ? 0.664 -4.511 -1.658 1.00 94.25 97 ILE A C 1
ATOM 727 O O . ILE A 1 97 ? 0.639 -5.413 -2.489 1.00 94.25 97 ILE A O 1
ATOM 731 N N . ASN A 1 98 ? 0.595 -4.739 -0.346 1.00 93.31 98 ASN A N 1
ATOM 732 C CA . ASN A 1 98 ? 0.590 -6.082 0.236 1.00 93.31 98 ASN A CA 1
ATOM 733 C C . ASN A 1 98 ? -0.620 -6.906 -0.230 1.00 93.31 98 ASN A C 1
ATOM 735 O O . ASN A 1 98 ? -0.485 -8.094 -0.504 1.00 93.31 98 ASN A O 1
ATOM 739 N N . TYR A 1 99 ? -1.781 -6.276 -0.427 1.00 95.50 99 TYR A N 1
ATOM 740 C CA . TYR A 1 99 ? -2.932 -6.928 -1.058 1.00 95.50 99 TYR A CA 1
ATOM 741 C C . TYR A 1 99 ? -2.644 -7.350 -2.504 1.00 95.50 99 TYR A C 1
ATOM 743 O O . TYR A 1 99 ? -2.929 -8.483 -2.882 1.00 95.50 99 TYR A O 1
ATOM 751 N N . LEU A 1 100 ? -2.043 -6.473 -3.317 1.00 94.94 100 LEU A N 1
ATOM 752 C CA . LEU A 1 100 ? -1.693 -6.809 -4.703 1.00 94.94 100 LEU A CA 1
ATOM 753 C C . LEU A 1 100 ? -0.605 -7.890 -4.801 1.00 94.94 100 LEU A C 1
ATOM 755 O O . LEU A 1 100 ? -0.594 -8.635 -5.777 1.00 94.94 100 LEU A O 1
ATOM 759 N N . LEU A 1 101 ? 0.277 -7.986 -3.804 1.00 92.25 101 LEU A N 1
ATOM 760 C CA . LEU A 1 101 ? 1.293 -9.037 -3.688 1.00 92.25 101 LEU A CA 1
ATOM 761 C C . LEU A 1 101 ? 0.742 -10.351 -3.102 1.00 92.25 101 LEU A C 1
ATOM 763 O O . LEU A 1 101 ? 1.446 -11.357 -3.095 1.00 92.25 101 LEU A O 1
ATOM 767 N N . GLY A 1 102 ? -0.515 -10.369 -2.643 1.00 92.62 102 GLY A N 1
ATOM 768 C CA . GLY A 1 102 ? -1.148 -11.544 -2.035 1.00 92.62 102 GLY A CA 1
ATOM 769 C C . GLY A 1 102 ? -0.750 -11.796 -0.576 1.00 92.62 102 GLY A C 1
ATOM 770 O O . GLY A 1 102 ? -1.038 -12.860 -0.038 1.00 92.62 102 GLY A O 1
ATOM 771 N N . GLU A 1 103 ? -0.109 -10.824 0.070 1.00 90.62 103 GLU A N 1
ATOM 772 C CA . GLU A 1 103 ? 0.310 -10.880 1.476 1.00 90.62 103 GLU A CA 1
ATOM 773 C C . GLU A 1 103 ? -0.763 -10.348 2.440 1.00 90.62 103 GLU A C 1
ATOM 775 O O . GLU A 1 103 ? -0.647 -10.510 3.654 1.00 90.62 103 GLU A O 1
ATOM 780 N N . LEU A 1 104 ? -1.817 -9.720 1.910 1.00 91.56 104 LEU A N 1
ATOM 781 C CA . LEU A 1 104 ? -2.974 -9.255 2.669 1.00 91.56 104 LEU A CA 1
ATOM 782 C C . LEU A 1 104 ? -4.268 -9.786 2.050 1.00 91.56 104 LEU A C 1
ATOM 784 O O . LEU A 1 104 ? -4.513 -9.600 0.860 1.00 91.56 104 LEU A O 1
ATOM 788 N N . ASP A 1 105 ? -5.124 -10.393 2.871 1.00 91.69 105 ASP A N 1
ATOM 789 C CA . ASP A 1 105 ? -6.441 -10.857 2.434 1.00 91.69 105 ASP A CA 1
ATOM 790 C C . ASP A 1 105 ? -7.418 -9.686 2.206 1.00 91.69 105 ASP A C 1
ATOM 792 O O . ASP A 1 105 ? -7.424 -8.692 2.940 1.00 91.69 105 ASP A O 1
ATOM 796 N N . GLU A 1 106 ? -8.280 -9.818 1.194 1.00 91.44 106 GLU A N 1
ATOM 797 C CA . GLU A 1 106 ? -9.234 -8.778 0.786 1.00 91.44 106 GLU A CA 1
ATOM 798 C C . GLU A 1 106 ? -10.169 -8.341 1.923 1.00 91.44 106 GLU A C 1
ATOM 800 O O . GLU A 1 106 ? -10.517 -7.158 2.023 1.00 91.44 106 GLU A O 1
ATOM 805 N N . SER A 1 107 ? -10.544 -9.265 2.815 1.00 91.25 107 SER A N 1
ATOM 806 C CA . SER A 1 107 ? -11.457 -8.983 3.928 1.00 91.25 107 SER A CA 1
ATOM 807 C C . SER A 1 107 ? -10.939 -7.875 4.848 1.00 91.25 107 SER A C 1
ATOM 809 O O . SER A 1 107 ? -11.734 -7.113 5.407 1.00 91.25 107 SER A O 1
ATOM 811 N N . TYR A 1 108 ? -9.617 -7.706 4.943 1.00 89.50 108 TYR A N 1
ATOM 812 C CA . TYR A 1 108 ? -8.999 -6.689 5.785 1.00 89.50 108 TYR A CA 1
ATOM 813 C C . TYR A 1 108 ? -9.043 -5.280 5.192 1.00 89.50 108 TYR A C 1
ATOM 815 O O . TYR A 1 108 ? -8.991 -4.320 5.966 1.00 89.50 108 TYR A O 1
ATOM 823 N N . LEU A 1 109 ? -9.203 -5.105 3.874 1.00 90.62 109 LEU A N 1
ATOM 824 C CA . LEU A 1 109 ? -9.158 -3.782 3.222 1.00 90.62 109 LEU A CA 1
ATOM 825 C C . LEU A 1 109 ? -10.210 -2.802 3.761 1.00 90.62 109 LEU A C 1
ATOM 827 O O . LEU A 1 109 ? -10.027 -1.586 3.746 1.00 90.62 109 LEU A O 1
ATOM 831 N N . THR A 1 110 ? -11.312 -3.326 4.288 1.00 89.00 110 THR A N 1
ATOM 832 C CA . THR A 1 110 ? -12.412 -2.530 4.847 1.00 89.00 110 THR A CA 1
ATOM 833 C C . THR A 1 110 ? -12.264 -2.244 6.347 1.00 89.00 110 THR A C 1
ATOM 835 O O . THR A 1 110 ? -13.061 -1.497 6.927 1.00 89.00 110 THR A O 1
ATOM 838 N N . THR A 1 111 ? -11.223 -2.793 6.982 1.00 86.81 111 THR A N 1
ATOM 839 C CA . THR A 1 111 ? -11.051 -2.844 8.444 1.00 86.81 111 THR A CA 1
ATOM 840 C C . THR A 1 111 ? -10.094 -1.787 8.998 1.00 86.81 111 THR A C 1
ATOM 842 O O . THR A 1 111 ? -9.704 -1.856 10.163 1.00 86.81 111 THR A O 1
ATOM 845 N N . LEU A 1 112 ? -9.727 -0.774 8.207 1.00 86.25 112 LEU A N 1
ATOM 846 C CA . LEU A 1 112 ? -8.833 0.292 8.664 1.00 86.25 112 LEU A CA 1
ATOM 847 C C . LEU A 1 112 ? -9.358 0.976 9.944 1.00 86.25 112 LEU A C 1
ATOM 849 O O . LEU A 1 112 ? -10.481 1.495 10.002 1.00 86.25 112 LEU A O 1
ATOM 853 N N . ARG A 1 113 ? -8.507 0.978 10.979 1.00 80.62 113 ARG A N 1
ATOM 854 C CA . ARG A 1 113 ? -8.783 1.414 12.362 1.00 80.62 113 ARG A CA 1
ATOM 855 C C . ARG A 1 113 ? -9.963 0.712 13.040 1.00 80.62 113 ARG A C 1
ATOM 857 O O . ARG A 1 113 ? -10.507 1.243 14.012 1.00 80.62 113 ARG A O 1
ATOM 864 N N . ALA A 1 114 ? -10.396 -0.439 12.540 1.00 81.44 114 ALA A N 1
ATOM 865 C CA . ALA A 1 114 ? -11.285 -1.307 13.295 1.00 81.44 114 ALA A CA 1
ATOM 866 C C . ALA A 1 114 ? -10.501 -1.974 14.434 1.00 81.44 114 ALA A C 1
ATOM 868 O O . ALA A 1 114 ? -9.279 -2.129 14.372 1.00 81.44 114 ALA A O 1
ATOM 869 N N . PHE A 1 115 ? -11.203 -2.371 15.492 1.00 75.38 115 PHE A N 1
ATOM 870 C CA . PHE A 1 115 ? -10.593 -3.182 16.538 1.00 75.38 115 PHE A CA 1
ATOM 871 C C . PHE A 1 115 ? -10.151 -4.527 15.940 1.00 75.38 115 PHE A C 1
ATOM 873 O O . PHE A 1 115 ? -10.972 -5.228 15.357 1.00 75.38 115 PHE A O 1
ATOM 880 N N . GLY A 1 116 ? -8.858 -4.849 16.046 1.00 77.62 116 GLY A N 1
ATOM 881 C CA . GLY A 1 116 ? -8.269 -6.041 15.421 1.00 77.62 116 GLY A CA 1
ATOM 882 C C . GLY A 1 116 ? -8.111 -5.971 13.894 1.00 77.62 116 GLY A C 1
ATOM 883 O O . GLY A 1 116 ? -7.832 -6.994 13.282 1.00 77.62 116 GLY A O 1
ATOM 884 N N . GLY A 1 117 ? -8.309 -4.797 13.283 1.00 84.88 117 GLY A N 1
ATOM 885 C CA . GLY A 1 117 ? -8.101 -4.564 11.851 1.00 84.88 117 GLY A CA 1
ATOM 886 C C . GLY A 1 117 ? -6.821 -3.784 11.543 1.00 84.88 117 GLY A C 1
ATOM 887 O O . GLY A 1 117 ? -5.974 -3.567 12.418 1.00 84.88 117 GLY A O 1
ATOM 888 N N . LEU A 1 118 ? -6.718 -3.312 10.298 1.00 86.44 118 LEU A N 1
ATOM 889 C CA . LEU A 1 118 ? -5.541 -2.595 9.795 1.00 86.44 118 LEU A CA 1
ATOM 890 C C . LEU A 1 118 ? -5.236 -1.329 10.605 1.00 86.44 118 LEU A C 1
ATOM 892 O O . LEU A 1 118 ? -6.120 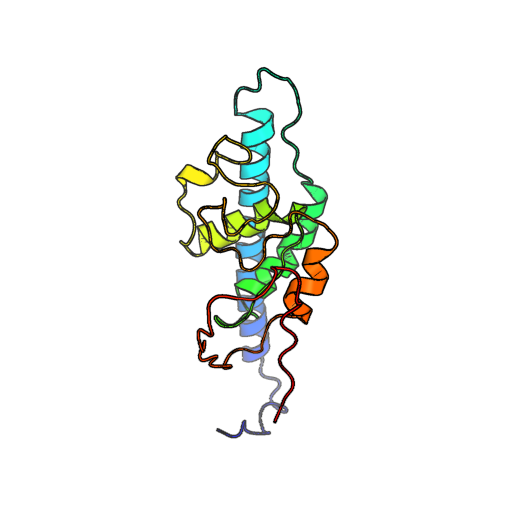-0.506 10.894 1.00 86.44 118 LEU A O 1
ATOM 896 N N . GLN A 1 119 ? -3.968 -1.139 10.946 1.00 84.38 119 GLN A N 1
ATOM 897 C CA . GLN A 1 119 ? -3.483 0.024 11.666 1.00 84.38 119 GLN A CA 1
ATOM 898 C C . GLN A 1 119 ? -3.246 1.199 10.718 1.00 84.38 119 GLN A C 1
ATOM 900 O O . GLN A 1 119 ? -2.903 1.074 9.554 1.00 84.38 119 GLN A O 1
ATOM 905 N N . SER A 1 120 ? -3.384 2.418 11.236 1.00 75.69 120 SER A N 1
ATOM 906 C CA . SER A 1 120 ? -3.006 3.621 10.472 1.00 75.69 120 SER A CA 1
ATOM 907 C C . SER A 1 120 ? -1.537 3.995 10.573 1.00 75.69 120 SER A C 1
ATOM 909 O O . SER A 1 120 ? -1.120 4.998 9.999 1.00 75.69 120 SER A O 1
ATOM 911 N N . TYR A 1 121 ? -0.777 3.218 11.326 1.00 81.44 121 TYR A N 1
ATOM 912 C CA . TYR A 1 121 ? 0.663 3.305 11.462 1.00 81.44 121 TYR A CA 1
ATOM 913 C C . TYR A 1 121 ? 1.146 1.867 11.292 1.00 81.44 121 TYR A C 1
ATOM 915 O O . TYR A 1 121 ? 0.701 1.046 12.097 1.00 81.44 121 TYR A O 1
ATOM 923 N N . PRO A 1 122 ? 2.002 1.559 10.300 1.00 79.81 122 PRO A N 1
ATOM 924 C CA . PRO A 1 122 ? 2.475 0.196 10.092 1.00 79.81 122 PRO A CA 1
ATOM 925 C C . PRO A 1 122 ? 3.016 -0.392 11.397 1.00 79.81 122 PRO A C 1
ATOM 927 O O . PRO A 1 122 ? 3.772 0.275 12.120 1.00 79.81 122 PRO A O 1
ATOM 930 N N . SER A 1 123 ? 2.592 -1.607 11.734 1.00 76.25 123 SER A N 1
ATOM 931 C CA . SER A 1 123 ? 2.899 -2.258 13.001 1.00 76.25 123 SER A CA 1
ATOM 932 C C . SER A 1 123 ? 3.055 -3.768 12.856 1.00 76.25 123 SER A C 1
ATOM 934 O O . SER A 1 123 ? 2.077 -4.497 12.739 1.00 76.25 123 SER A O 1
ATOM 936 N N . ARG A 1 124 ? 4.283 -4.261 13.059 1.00 77.62 124 ARG A N 1
ATOM 937 C CA . ARG A 1 124 ? 4.611 -5.700 13.012 1.00 77.62 124 ARG A CA 1
ATOM 938 C C . ARG A 1 124 ? 3.784 -6.603 13.920 1.00 77.62 124 ARG A C 1
ATOM 940 O O . ARG A 1 124 ? 3.675 -7.790 13.666 1.00 77.62 124 ARG A O 1
ATOM 947 N N . ALA A 1 125 ? 3.299 -6.069 15.036 1.00 73.81 125 ALA A N 1
ATOM 948 C CA . ALA A 1 125 ? 2.605 -6.862 16.046 1.00 73.81 125 ALA A CA 1
ATOM 949 C C . ALA A 1 125 ? 1.080 -6.826 15.894 1.00 73.81 125 ALA A C 1
ATOM 951 O O . ALA A 1 125 ? 0.393 -7.601 16.553 1.00 73.81 125 ALA A O 1
ATOM 952 N N . LYS A 1 126 ? 0.549 -5.871 15.123 1.00 77.56 126 LYS A N 1
ATOM 953 C CA . LYS A 1 126 ? -0.890 -5.574 15.083 1.00 77.56 126 LYS A CA 1
ATOM 954 C C . LYS A 1 126 ? -1.480 -5.691 13.690 1.00 77.56 126 LYS A C 1
ATOM 956 O O . LYS A 1 126 ? -2.674 -5.949 13.590 1.00 77.56 126 LYS A O 1
ATOM 961 N N . ASP A 1 127 ? -0.678 -5.452 12.661 1.00 81.06 127 ASP A N 1
ATOM 962 C CA . ASP A 1 127 ? -1.116 -5.616 11.290 1.00 81.06 127 ASP A CA 1
ATOM 963 C C . ASP A 1 127 ? -1.001 -7.086 10.853 1.00 81.06 127 ASP A C 1
ATOM 965 O O . ASP A 1 127 ? -0.063 -7.774 11.266 1.00 81.06 127 ASP A O 1
ATOM 969 N N . PRO A 1 128 ? -1.965 -7.584 10.059 1.00 81.81 128 PRO A N 1
ATOM 970 C CA . PRO A 1 128 ? -1.941 -8.935 9.508 1.00 81.81 128 PRO A CA 1
ATOM 971 C C . PRO A 1 128 ? -1.022 -9.072 8.283 1.00 81.81 128 PRO A C 1
ATOM 973 O O . PRO A 1 128 ? -0.734 -10.199 7.893 1.00 81.81 128 PRO A O 1
ATOM 976 N N . ASP A 1 129 ? -0.590 -7.964 7.672 1.00 81.31 129 ASP A N 1
ATOM 977 C CA . ASP A 1 129 ? 0.313 -7.949 6.520 1.00 81.31 129 ASP A CA 1
ATOM 978 C C . ASP A 1 129 ? 1.784 -7.730 6.896 1.00 81.31 129 ASP A C 1
ATOM 980 O O . ASP A 1 129 ? 2.134 -7.355 8.019 1.00 81.31 129 ASP A O 1
ATOM 984 N N . SER A 1 130 ? 2.670 -7.971 5.927 1.00 80.19 130 SER A N 1
ATOM 985 C CA . SER A 1 130 ? 4.111 -7.809 6.095 1.00 80.19 130 SER A CA 1
ATOM 986 C C . SER A 1 130 ? 4.485 -6.343 6.315 1.00 80.19 130 SER A C 1
ATOM 988 O O . SER A 1 130 ? 4.307 -5.480 5.452 1.00 80.19 130 SER A O 1
ATOM 990 N N . VAL A 1 131 ? 5.067 -6.062 7.481 1.00 79.62 131 VAL A N 1
ATOM 991 C CA . VAL A 1 131 ? 5.619 -4.753 7.842 1.00 79.62 131 VAL A CA 1
ATOM 992 C C . VAL A 1 131 ? 7.055 -4.946 8.321 1.00 79.62 131 VAL A C 1
ATOM 994 O O . VAL A 1 131 ? 7.297 -5.708 9.250 1.00 79.62 131 VAL A O 1
ATOM 997 N N . ASP A 1 132 ? 8.027 -4.225 7.762 1.00 77.25 132 ASP A N 1
ATOM 998 C CA . ASP A 1 132 ? 9.419 -4.370 8.212 1.00 77.25 132 ASP A CA 1
ATOM 999 C C . ASP A 1 132 ? 9.681 -3.660 9.540 1.00 77.25 132 ASP A C 1
ATOM 1001 O O . ASP A 1 132 ? 10.354 -4.200 10.418 1.00 77.25 132 ASP A O 1
ATOM 1005 N N . TYR A 1 133 ? 9.128 -2.458 9.721 1.00 74.12 133 TYR A N 1
ATOM 1006 C CA . TYR A 1 133 ? 9.338 -1.640 10.915 1.00 74.12 133 TYR A CA 1
ATOM 1007 C C . TYR A 1 133 ? 8.036 -1.026 11.415 1.00 74.12 133 TYR A C 1
ATOM 1009 O O . TYR A 1 133 ? 7.267 -0.441 10.656 1.00 74.12 133 TYR A O 1
ATOM 1017 N N . SER A 1 134 ? 7.824 -1.092 12.730 1.00 72.56 134 SER A N 1
ATOM 1018 C CA . SER A 1 134 ? 6.722 -0.384 13.378 1.00 72.56 134 SER A CA 1
ATOM 1019 C C . SER A 1 134 ? 7.045 1.109 13.480 1.00 72.56 134 SER A C 1
ATOM 1021 O O . SER A 1 134 ? 7.917 1.491 14.261 1.00 72.56 134 SER A O 1
ATOM 1023 N N . THR A 1 135 ? 6.342 1.971 12.743 1.00 58.91 135 THR A N 1
ATOM 1024 C CA . THR A 1 135 ? 6.673 3.412 12.657 1.00 58.91 135 THR A CA 1
ATOM 1025 C C . THR A 1 135 ? 5.749 4.330 13.460 1.00 58.91 135 THR A C 1
ATOM 1027 O O . THR A 1 135 ? 5.737 5.539 13.256 1.00 58.91 135 THR A O 1
ATOM 1030 N N . GLY A 1 136 ? 5.021 3.792 14.448 1.00 51.94 136 GLY A N 1
ATOM 1031 C CA . GLY A 1 136 ? 4.098 4.542 15.319 1.00 51.94 136 GLY A CA 1
ATOM 1032 C C . GLY A 1 136 ? 4.674 5.789 16.015 1.00 51.94 136 GLY A C 1
ATOM 1033 O O . GLY A 1 136 ? 3.910 6.665 16.411 1.00 51.94 136 GLY A O 1
ATOM 1034 N N . SER A 1 137 ? 6.003 5.902 16.129 1.00 44.31 137 SER A N 1
ATOM 1035 C CA . SER A 1 137 ? 6.713 7.095 16.605 1.00 44.31 137 SER A CA 1
ATOM 1036 C C . SER A 1 137 ? 7.583 7.679 15.489 1.00 44.31 137 SER A C 1
ATOM 1038 O O . SER A 1 137 ? 8.438 6.987 14.933 1.00 44.31 137 SER A O 1
ATOM 1040 N N . VAL A 1 138 ? 7.395 8.969 15.188 1.00 48.22 138 VAL A N 1
ATOM 1041 C CA . VAL A 1 138 ? 8.044 9.687 14.071 1.00 48.22 138 VAL A CA 1
ATOM 1042 C C . VAL A 1 138 ? 9.582 9.673 14.107 1.00 48.22 138 VAL A C 1
ATOM 1044 O O . VAL A 1 138 ? 10.203 9.865 13.068 1.00 48.22 138 VAL A O 1
ATOM 1047 N N . GLY A 1 139 ? 10.207 9.400 15.260 1.00 42.19 139 GLY A N 1
ATOM 1048 C CA . GLY A 1 139 ? 11.669 9.308 15.400 1.00 42.19 139 GLY A CA 1
ATOM 1049 C C . GLY A 1 139 ? 12.276 7.935 15.074 1.00 42.19 139 GLY A C 1
ATOM 1050 O O . GLY A 1 139 ? 13.425 7.872 14.643 1.00 42.19 139 GLY A O 1
ATOM 1051 N N . ILE A 1 140 ? 11.515 6.841 15.225 1.00 51.50 140 ILE A N 1
ATOM 1052 C CA . ILE A 1 140 ? 12.013 5.459 15.041 1.00 51.50 140 ILE A CA 1
ATOM 1053 C C . ILE A 1 140 ? 12.104 5.096 13.557 1.00 51.50 140 ILE A C 1
ATOM 1055 O O . ILE A 1 140 ? 12.950 4.299 13.163 1.00 51.50 140 ILE A O 1
ATOM 1059 N N . GLY A 1 141 ? 11.284 5.726 12.712 1.00 52.72 141 GLY A N 1
ATOM 1060 C CA . GLY A 1 141 ? 11.261 5.440 11.281 1.00 52.72 141 GLY A CA 1
ATOM 1061 C C . GLY A 1 141 ? 12.599 5.693 10.572 1.00 52.72 141 GLY A C 1
ATOM 1062 O O . GLY A 1 141 ? 12.921 4.971 9.636 1.00 52.72 141 GLY A O 1
ATOM 1063 N N . ALA A 1 142 ? 13.395 6.662 11.033 1.00 48.75 142 ALA A N 1
ATOM 1064 C CA . ALA A 1 142 ? 14.717 6.950 10.472 1.00 48.75 142 ALA A CA 1
ATOM 1065 C C . ALA A 1 142 ? 15.850 6.167 11.161 1.00 48.75 142 ALA A C 1
ATOM 1067 O O . ALA A 1 142 ? 16.839 5.826 10.523 1.00 48.75 142 ALA A O 1
ATOM 1068 N N . THR A 1 143 ? 15.721 5.862 12.456 1.00 47.09 143 THR A N 1
ATOM 1069 C CA . THR A 1 143 ? 16.762 5.138 13.210 1.00 47.09 143 THR A CA 1
ATOM 1070 C C . THR A 1 143 ? 16.692 3.628 13.019 1.00 47.09 143 THR A C 1
ATOM 1072 O O . THR A 1 143 ? 17.735 2.980 13.039 1.00 47.09 143 THR A O 1
ATOM 1075 N N . ALA A 1 144 ? 15.500 3.060 12.812 1.00 56.97 144 ALA A N 1
ATOM 1076 C CA . ALA A 1 144 ? 15.336 1.617 12.673 1.00 56.97 144 ALA A CA 1
ATOM 1077 C C . ALA A 1 144 ? 16.060 1.038 11.439 1.00 56.97 144 ALA A C 1
ATOM 1079 O O . ALA A 1 144 ? 16.748 0.036 11.616 1.00 56.97 144 ALA A O 1
ATOM 1080 N N . PRO A 1 145 ? 16.028 1.673 10.246 1.00 57.22 145 PRO A N 1
ATOM 1081 C CA . PRO A 1 145 ? 16.867 1.254 9.121 1.00 57.22 145 PRO A CA 1
ATOM 1082 C C . PRO A 1 145 ? 18.366 1.439 9.384 1.00 57.22 145 PRO A C 1
ATOM 1084 O O . PRO A 1 145 ? 19.156 0.571 9.038 1.00 57.22 145 PRO A O 1
ATOM 1087 N N . CYS A 1 146 ? 18.772 2.539 10.029 1.00 49.03 146 CYS A N 1
ATOM 1088 C CA . CYS A 1 146 ? 20.189 2.827 10.289 1.00 49.03 146 CYS A CA 1
ATOM 1089 C C . CYS A 1 146 ? 20.844 1.861 11.290 1.00 49.03 146 CYS A C 1
ATOM 1091 O O . CYS A 1 146 ? 22.050 1.645 11.225 1.00 49.03 146 CYS A O 1
ATOM 1093 N N . GLY A 1 147 ? 20.076 1.316 12.238 1.00 48.22 147 GLY A N 1
ATOM 1094 C CA . GLY A 1 147 ? 20.557 0.335 13.215 1.00 48.22 147 GLY A CA 1
ATOM 1095 C C . GLY A 1 147 ? 20.347 -1.123 12.800 1.00 48.22 147 GLY A C 1
ATOM 1096 O O . GLY A 1 147 ? 20.760 -2.021 13.536 1.00 48.22 147 GLY A O 1
ATOM 1097 N N . ALA A 1 148 ? 19.683 -1.376 11.667 1.00 50.03 148 ALA A N 1
ATOM 1098 C CA . ALA A 1 148 ? 19.414 -2.728 11.205 1.00 50.03 148 ALA A CA 1
ATOM 1099 C C . ALA A 1 148 ? 20.701 -3.379 10.667 1.00 50.03 148 ALA A C 1
ATOM 1101 O O . ALA A 1 148 ? 21.433 -2.755 9.895 1.00 50.03 148 ALA A O 1
ATOM 1102 N N . PRO A 1 149 ? 21.009 -4.625 11.069 1.00 45.84 149 PRO A N 1
ATOM 1103 C CA . PRO A 1 149 ? 22.157 -5.337 10.531 1.00 45.84 149 PRO A CA 1
ATOM 1104 C C . PRO A 1 149 ? 21.962 -5.593 9.034 1.00 45.84 149 PRO A C 1
ATOM 1106 O O . PRO A 1 149 ? 20.851 -5.869 8.582 1.00 45.84 149 PRO A O 1
ATOM 1109 N N . SER A 1 150 ? 23.053 -5.533 8.273 1.00 44.66 150 SER A N 1
ATOM 1110 C CA . SER A 1 150 ? 23.045 -5.886 6.854 1.00 44.66 150 SER A CA 1
ATOM 1111 C C . SER A 1 150 ? 22.539 -7.323 6.647 1.00 44.66 150 SER A C 1
ATOM 1113 O O . SER A 1 150 ? 22.849 -8.198 7.470 1.00 44.66 150 SER A O 1
ATOM 1115 N N . PRO A 1 151 ? 21.808 -7.601 5.554 1.00 42.44 151 PRO A N 1
ATOM 1116 C CA . PRO A 1 151 ? 21.422 -8.963 5.202 1.00 42.44 151 PRO A CA 1
ATOM 1117 C C . PRO A 1 151 ? 22.654 -9.885 5.152 1.00 42.44 151 PRO A C 1
ATOM 1119 O O . PRO A 1 151 ? 23.650 -9.556 4.510 1.00 42.44 151 PRO A O 1
ATOM 1122 N N . GLY A 1 152 ? 22.613 -11.016 5.871 1.00 42.03 152 GLY A N 1
ATOM 1123 C CA . GLY A 1 152 ? 23.696 -12.018 5.918 1.00 42.03 152 GLY A CA 1
ATOM 1124 C C . GLY A 1 152 ? 24.447 -12.159 7.252 1.00 42.03 152 GLY A C 1
ATOM 1125 O O . GLY A 1 152 ? 25.287 -13.048 7.387 1.00 42.03 152 GLY A O 1
ATOM 1126 N N . ALA A 1 153 ? 24.148 -11.343 8.267 1.00 37.78 153 ALA A N 1
ATOM 1127 C CA . ALA A 1 153 ? 24.758 -11.490 9.591 1.00 37.78 153 ALA A CA 1
ATOM 1128 C C . ALA A 1 153 ? 24.079 -12.605 10.419 1.00 37.78 153 ALA A C 1
ATOM 1130 O O . ALA A 1 153 ? 22.995 -12.418 10.971 1.00 37.78 153 ALA A O 1
ATOM 1131 N N . THR A 1 154 ? 24.723 -13.769 10.549 1.00 32.88 154 THR A N 1
ATOM 1132 C CA . THR A 1 154 ? 24.295 -14.821 11.489 1.00 32.88 154 THR A CA 1
ATOM 1133 C C . THR A 1 154 ? 24.747 -14.489 12.912 1.00 32.88 154 THR A C 1
ATOM 1135 O O . THR A 1 154 ? 25.943 -14.521 13.203 1.00 32.88 154 THR A O 1
ATOM 1138 N N . TRP A 1 155 ? 23.803 -14.229 13.819 1.00 44.16 155 TRP A N 1
ATOM 1139 C CA . TRP A 1 155 ? 24.069 -14.080 15.253 1.00 44.16 155 TRP A CA 1
ATOM 1140 C C . TRP A 1 155 ? 23.783 -15.389 15.993 1.00 44.16 155 TRP A C 1
ATOM 1142 O O . TRP A 1 155 ? 22.706 -15.966 15.858 1.00 44.16 155 TRP A O 1
ATOM 1152 N N . ARG A 1 156 ? 24.739 -15.859 16.802 1.00 28.11 156 ARG A N 1
ATOM 1153 C CA . ARG A 1 156 ? 24.541 -16.990 17.718 1.00 28.11 156 ARG A CA 1
ATOM 1154 C C . ARG A 1 156 ? 24.305 -16.426 19.118 1.00 28.11 156 ARG A C 1
ATOM 1156 O O . ARG A 1 156 ? 25.209 -15.829 19.691 1.00 28.11 156 ARG A O 1
ATOM 1163 N N . ALA A 1 157 ? 23.097 -16.589 19.652 1.00 33.09 157 ALA A N 1
ATOM 1164 C CA . ALA A 1 157 ? 22.785 -16.184 21.017 1.00 33.09 157 ALA A CA 1
ATOM 1165 C C . ALA A 1 157 ? 23.478 -17.130 22.010 1.00 33.09 157 ALA A C 1
ATOM 1167 O O . ALA A 1 157 ? 23.187 -18.325 22.038 1.00 33.09 157 ALA A O 1
ATOM 1168 N N . THR A 1 158 ? 24.390 -16.608 22.826 1.00 33.00 158 THR A N 1
ATOM 1169 C CA . THR A 1 158 ? 24.868 -17.294 24.029 1.00 33.00 158 THR A CA 1
ATOM 1170 C C . THR A 1 158 ? 24.055 -16.800 25.220 1.00 33.00 158 THR A C 1
ATOM 1172 O O . THR A 1 158 ? 24.120 -15.635 25.601 1.00 33.00 158 THR A O 1
ATOM 1175 N N . SER A 1 159 ? 23.254 -17.685 25.812 1.00 32.72 159 SER A N 1
ATOM 1176 C CA . SER A 1 159 ? 22.564 -17.417 27.073 1.00 32.72 159 SER A CA 1
ATOM 1177 C C . SER A 1 159 ? 23.572 -17.434 28.225 1.00 32.72 159 SER A C 1
ATOM 1179 O O . SER A 1 159 ? 24.204 -18.466 28.456 1.00 32.72 159 SER A O 1
ATOM 1181 N N . ALA A 1 160 ? 23.698 -16.335 28.969 1.00 34.31 160 ALA A N 1
ATOM 1182 C CA . ALA A 1 160 ? 24.495 -16.281 30.191 1.00 34.31 160 ALA A CA 1
ATOM 1183 C C . ALA A 1 160 ? 23.619 -15.915 31.400 1.00 34.31 160 ALA A C 1
ATOM 1185 O O . ALA A 1 160 ? 23.090 -14.814 31.461 1.00 34.31 160 ALA A O 1
ATOM 1186 N N . GLY A 1 161 ? 23.506 -16.875 32.329 1.00 32.41 161 GLY A N 1
ATOM 1187 C CA . GLY A 1 161 ? 23.608 -16.710 33.789 1.00 32.41 161 GLY A CA 1
ATOM 1188 C C . GLY A 1 161 ? 22.566 -15.869 34.553 1.00 32.41 161 GLY A C 1
ATOM 1189 O O . GLY A 1 161 ? 22.340 -14.711 34.219 1.00 32.41 161 GLY A O 1
ATOM 1190 N N . PRO A 1 162 ? 21.993 -16.383 35.662 1.00 37.09 162 PRO A N 1
ATOM 1191 C CA . PRO A 1 162 ? 21.064 -15.624 36.493 1.00 37.09 162 PRO A CA 1
ATOM 1192 C C . PRO A 1 162 ? 21.841 -14.654 37.399 1.00 37.09 162 PRO A C 1
ATOM 1194 O O . PRO A 1 162 ? 22.507 -15.094 38.334 1.00 37.09 162 PRO A O 1
ATOM 1197 N N . GLY A 1 163 ? 21.772 -13.342 37.140 1.00 41.97 163 GLY A N 1
ATOM 1198 C CA . GLY A 1 163 ? 22.345 -12.359 38.074 1.00 41.97 163 GLY A CA 1
ATOM 1199 C C . GLY A 1 163 ? 22.643 -10.936 37.585 1.00 41.97 163 GLY A C 1
ATOM 1200 O O . GLY A 1 163 ? 23.452 -10.278 38.228 1.00 41.97 163 GLY A O 1
ATOM 1201 N N . GLY A 1 164 ? 22.048 -10.442 36.493 1.00 35.72 164 GLY A N 1
ATOM 1202 C CA . GLY A 1 164 ? 22.232 -9.053 36.035 1.00 35.72 164 GLY A CA 1
ATOM 1203 C C . GLY A 1 164 ? 20.968 -8.215 36.222 1.00 35.72 164 GLY A C 1
ATOM 1204 O O . GLY A 1 164 ? 19.884 -8.645 35.827 1.00 35.72 164 GLY A O 1
ATOM 1205 N N . ASP A 1 165 ? 21.096 -7.037 36.827 1.00 39.94 165 ASP A N 1
ATOM 1206 C CA . ASP A 1 165 ? 20.042 -6.028 36.894 1.00 39.94 165 ASP A CA 1
ATOM 1207 C C . ASP A 1 165 ? 19.718 -5.517 35.479 1.00 39.94 165 ASP A C 1
ATOM 1209 O O . ASP A 1 165 ? 20.592 -5.275 34.652 1.00 39.94 165 ASP A O 1
ATOM 1213 N N . GLY A 1 166 ? 18.430 -5.437 35.145 1.00 43.28 166 GLY A N 1
ATOM 1214 C CA . GLY A 1 166 ? 17.929 -5.256 33.776 1.00 43.28 166 GLY A CA 1
ATOM 1215 C C . GLY A 1 166 ? 18.177 -3.883 33.132 1.00 43.28 166 GLY A C 1
ATOM 1216 O O . GLY A 1 166 ? 17.278 -3.362 32.477 1.00 43.28 166 GLY A O 1
ATOM 1217 N N . SER A 1 167 ? 19.354 -3.280 33.300 1.00 36.56 167 SER A N 1
ATOM 1218 C CA . SER A 1 167 ? 19.688 -1.938 32.808 1.00 36.56 167 SER A CA 1
ATOM 1219 C C . SER A 1 167 ? 21.065 -1.824 32.143 1.00 36.56 167 SER A C 1
ATOM 1221 O O . SER A 1 167 ? 21.703 -0.776 32.221 1.00 36.56 167 SER A O 1
ATOM 1223 N N . THR A 1 168 ? 21.529 -2.860 31.440 1.00 33.88 168 THR A N 1
ATOM 1224 C CA . THR A 1 168 ? 22.678 -2.735 30.523 1.00 33.88 168 THR A CA 1
ATOM 1225 C C . THR A 1 168 ? 22.199 -2.626 29.070 1.00 33.88 168 THR A C 1
ATOM 1227 O O . THR A 1 168 ? 21.479 -3.508 28.602 1.00 33.88 168 THR A O 1
ATOM 1230 N N . PRO A 1 169 ? 22.598 -1.590 28.304 1.00 34.28 169 PRO A N 1
ATOM 1231 C CA . PRO A 1 169 ? 22.479 -1.641 26.855 1.00 34.28 169 PRO A CA 1
ATOM 1232 C C . PRO A 1 169 ? 23.443 -2.723 26.360 1.00 34.28 169 PRO A C 1
ATOM 1234 O O . PRO A 1 169 ? 24.637 -2.648 26.643 1.00 34.28 169 PRO A O 1
ATOM 1237 N N . CYS A 1 170 ? 22.953 -3.725 25.630 1.00 34.94 170 CYS A N 1
ATOM 1238 C CA . CYS A 1 170 ? 23.805 -4.691 24.936 1.00 34.94 170 CYS A CA 1
ATOM 1239 C C . CYS A 1 170 ? 24.569 -3.990 23.799 1.00 34.94 170 CYS A C 1
ATOM 1241 O O . CYS A 1 170 ? 24.191 -4.084 22.635 1.00 34.94 170 CYS A O 1
ATOM 1243 N N . TRP A 1 171 ? 25.643 -3.272 24.119 1.00 31.06 171 TRP A N 1
ATOM 1244 C CA . TRP A 1 171 ? 26.698 -2.970 23.160 1.00 31.06 171 TRP A CA 1
ATOM 1245 C C . TRP A 1 171 ? 27.694 -4.133 23.219 1.00 31.06 171 TRP A C 1
ATOM 1247 O O . TRP A 1 171 ? 28.454 -4.275 24.170 1.00 31.06 171 TRP A O 1
ATOM 1257 N N . ALA A 1 172 ? 27.646 -5.029 22.234 1.00 33.88 172 ALA A N 1
ATOM 1258 C CA . ALA A 1 172 ? 28.659 -6.068 22.094 1.00 33.88 172 ALA A CA 1
ATOM 1259 C C . ALA A 1 172 ? 29.901 -5.456 21.432 1.00 33.88 172 ALA A C 1
ATOM 1261 O O . ALA A 1 172 ? 29.869 -5.037 20.273 1.00 33.88 172 ALA A O 1
ATOM 1262 N N . THR A 1 173 ? 30.991 -5.375 22.188 1.00 31.20 173 THR A N 1
ATOM 1263 C CA . THR A 1 173 ? 32.333 -5.056 21.699 1.00 31.20 173 THR A CA 1
ATOM 1264 C C . THR A 1 173 ? 32.878 -6.180 20.820 1.00 31.20 173 THR A C 1
ATOM 1266 O O . THR A 1 173 ? 32.672 -7.362 21.080 1.00 31.20 173 THR A O 1
ATOM 1269 N N . ARG A 1 174 ? 33.580 -5.779 19.758 1.00 28.89 174 ARG A N 1
ATOM 1270 C CA . ARG A 1 174 ? 34.198 -6.641 18.747 1.00 28.89 174 ARG A CA 1
ATOM 1271 C C . ARG A 1 174 ? 35.567 -7.135 19.243 1.00 28.89 174 ARG A C 1
ATOM 1273 O O . ARG A 1 174 ? 36.391 -6.312 19.635 1.00 28.89 174 ARG A O 1
ATOM 1280 N N . SER A 1 175 ? 35.806 -8.442 19.181 1.00 31.92 175 SER A N 1
ATOM 1281 C CA . SER A 1 175 ? 37.143 -9.048 19.067 1.00 31.92 175 SER A CA 1
ATOM 1282 C C . SER A 1 175 ? 37.253 -9.680 17.691 1.00 31.92 175 SER A C 1
ATOM 1284 O O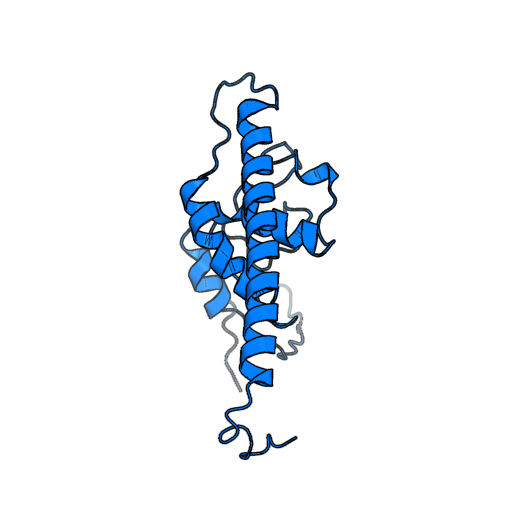 . SER A 1 175 ? 36.316 -10.446 17.370 1.00 31.92 175 SER A O 1
#